Protein AF-A0A964XE95-F1 (afdb_monomer_lite)

Foldseek 3Di:
DWWQAPVQGIWAFPDDDPQWTFTQGPRPGTDIDGNVRIDDD

Sequence (41 aa):
QRVFHDKFGYGRVKTAEGTKLTVDFEKTGVKKVISTFLMGA

pLDDT: mean 93.01, std 6.87, range [55.88, 97.56]

Structure (mmCIF, N/CA/C/O backbone):
data_AF-A0A964XE95-F1
#
_entry.id   AF-A0A964XE95-F1
#
loop_
_atom_site.group_PDB
_atom_site.id
_atom_site.type_symbol
_atom_site.label_atom_id
_atom_site.label_alt_id
_atom_site.label_comp_id
_atom_site.label_asym_id
_atom_site.label_entity_id
_atom_site.label_seq_id
_atom_site.pdbx_PDB_ins_code
_atom_site.Cartn_x
_atom_site.Cartn_y
_atom_site.Cartn_z
_atom_site.occupancy
_atom_site.B_iso_or_equiv
_atom_site.auth_seq_id
_atom_site.auth_comp_id
_atom_site.auth_asym_id
_atom_site.auth_atom_id
_atom_site.pdbx_PDB_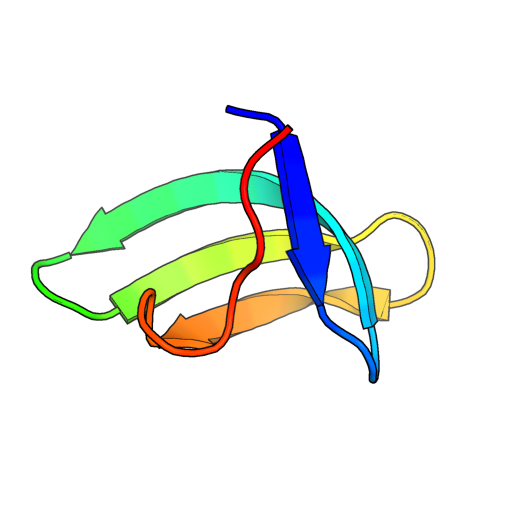model_num
ATOM 1 N N . GLN A 1 1 ? -2.456 -10.773 1.432 1.00 83.50 1 GLN A N 1
ATOM 2 C CA . GLN A 1 1 ? -3.062 -10.486 0.113 1.00 83.50 1 GLN A CA 1
ATOM 3 C C . GLN A 1 1 ? -2.089 -9.671 -0.727 1.00 83.50 1 GLN A C 1
ATOM 5 O O . GLN A 1 1 ? -1.492 -8.736 -0.188 1.00 83.50 1 GLN A O 1
ATOM 10 N N . ARG A 1 2 ? -1.867 -10.059 -1.990 1.00 91.50 2 ARG A N 1
ATOM 11 C CA . ARG A 1 2 ? -1.015 -9.310 -2.927 1.00 91.50 2 ARG A CA 1
ATOM 12 C C . ARG A 1 2 ? -1.887 -8.333 -3.713 1.00 91.50 2 ARG A C 1
ATOM 14 O O . ARG A 1 2 ? -3.023 -8.658 -4.031 1.00 91.50 2 ARG A O 1
ATOM 21 N N . VAL A 1 3 ? -1.369 -7.139 -3.956 1.00 94.69 3 VAL A N 1
ATOM 22 C CA . VAL A 1 3 ? -2.093 -6.035 -4.597 1.00 94.69 3 VAL A CA 1
ATOM 23 C C . VAL A 1 3 ? -1.185 -5.338 -5.593 1.00 94.69 3 VAL A C 1
ATOM 25 O O . VAL A 1 3 ? 0.039 -5.374 -5.447 1.00 94.69 3 VAL A O 1
ATOM 28 N N . PHE A 1 4 ? -1.785 -4.690 -6.581 1.00 94.75 4 PHE A N 1
ATOM 29 C CA . PHE A 1 4 ? -1.085 -3.823 -7.516 1.00 94.75 4 PHE A CA 1
ATOM 30 C C . PHE A 1 4 ? -1.621 -2.394 -7.416 1.00 94.75 4 PHE A C 1
ATOM 32 O O . PHE A 1 4 ? -2.831 -2.179 -7.349 1.00 94.75 4 PHE A O 1
ATOM 39 N N . HIS A 1 5 ? -0.711 -1.423 -7.409 1.00 95.00 5 HIS A N 1
ATOM 40 C CA . HIS A 1 5 ? -1.018 -0.002 -7.515 1.00 95.00 5 HIS A CA 1
ATOM 41 C C . HIS A 1 5 ? -0.227 0.581 -8.684 1.00 95.00 5 HIS A C 1
ATOM 43 O O . HIS A 1 5 ? 0.992 0.447 -8.701 1.00 95.00 5 HIS A O 1
ATOM 49 N N . ASP A 1 6 ? -0.877 1.303 -9.595 1.00 94.75 6 ASP A N 1
ATOM 50 C CA . ASP A 1 6 ? -0.248 1.846 -10.813 1.00 94.75 6 ASP A CA 1
ATOM 51 C C . ASP A 1 6 ? 1.067 2.605 -10.525 1.00 94.75 6 ASP A C 1
ATOM 53 O O . ASP A 1 6 ? 2.119 2.317 -11.088 1.00 94.75 6 ASP A O 1
ATOM 57 N N . LYS A 1 7 ? 1.046 3.475 -9.506 1.00 94.44 7 LYS A N 1
ATOM 58 C CA . LYS A 1 7 ? 2.221 4.255 -9.075 1.00 94.44 7 LYS A CA 1
ATOM 59 C C . LYS A 1 7 ? 3.305 3.482 -8.309 1.00 94.44 7 LYS A C 1
ATOM 61 O O . LYS A 1 7 ? 4.470 3.870 -8.347 1.00 94.44 7 LYS A O 1
ATOM 66 N N . PHE A 1 8 ? 2.931 2.469 -7.528 1.00 95.19 8 PHE A N 1
ATOM 67 C CA . PHE A 1 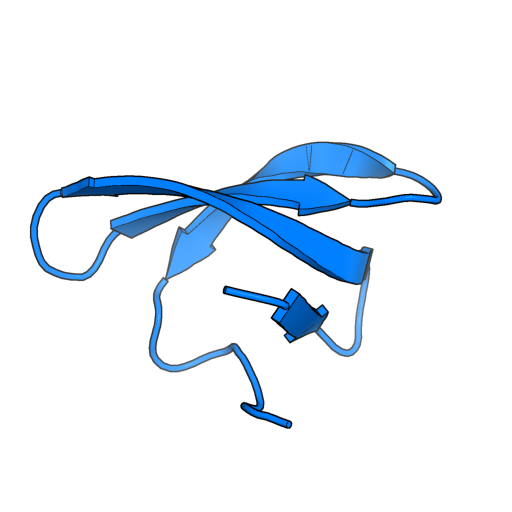8 ? 3.826 1.849 -6.533 1.00 95.19 8 PHE A CA 1
ATOM 68 C C . PHE A 1 8 ? 4.204 0.405 -6.889 1.00 95.19 8 PHE A C 1
ATOM 70 O O . PHE A 1 8 ? 5.100 -0.175 -6.277 1.00 95.19 8 PHE A O 1
ATOM 77 N N . GLY A 1 9 ? 3.566 -0.156 -7.916 1.00 95.06 9 GLY A N 1
ATOM 78 C CA . GLY A 1 9 ? 3.743 -1.525 -8.362 1.00 95.06 9 GLY A CA 1
ATOM 79 C C . GLY A 1 9 ? 3.071 -2.535 -7.437 1.00 95.06 9 GLY A C 1
ATOM 80 O O . GLY A 1 9 ? 2.032 -2.270 -6.825 1.00 95.06 9 GLY A O 1
ATOM 81 N N . TYR A 1 10 ? 3.674 -3.719 -7.360 1.00 96.81 10 TYR A N 1
ATOM 82 C CA . TYR A 1 10 ? 3.199 -4.798 -6.508 1.00 96.81 10 TYR A CA 1
ATOM 83 C C . TYR A 1 10 ? 3.529 -4.552 -5.039 1.00 96.81 10 TYR A C 1
ATOM 85 O O . TYR A 1 10 ? 4.595 -4.043 -4.686 1.00 96.81 10 TYR A O 1
ATOM 93 N N . GLY A 1 11 ? 2.606 -4.959 -4.174 1.00 96.00 11 GLY A N 1
ATOM 94 C CA . GLY A 1 11 ? 2.797 -4.916 -2.735 1.00 96.00 11 GLY A CA 1
ATOM 95 C C . GLY A 1 11 ? 1.992 -5.966 -1.986 1.00 96.00 11 GLY A C 1
ATOM 96 O O . GLY A 1 11 ? 1.133 -6.658 -2.541 1.00 96.00 11 GLY A O 1
ATOM 97 N N . ARG A 1 12 ? 2.282 -6.091 -0.690 1.00 96.06 12 ARG A N 1
ATOM 98 C CA . ARG A 1 12 ? 1.545 -6.943 0.249 1.00 96.06 12 ARG A CA 1
ATOM 99 C C . ARG A 1 12 ? 0.845 -6.091 1.295 1.00 96.06 12 ARG A C 1
ATOM 101 O O . ARG A 1 12 ? 1.472 -5.265 1.953 1.00 96.06 12 ARG A O 1
ATOM 108 N N . VAL A 1 13 ? -0.455 -6.313 1.469 1.00 94.69 13 VAL A N 1
ATOM 109 C CA . VAL A 1 13 ? -1.231 -5.657 2.531 1.00 94.69 13 VAL A CA 1
ATOM 110 C C . VAL A 1 13 ? -0.736 -6.164 3.889 1.00 94.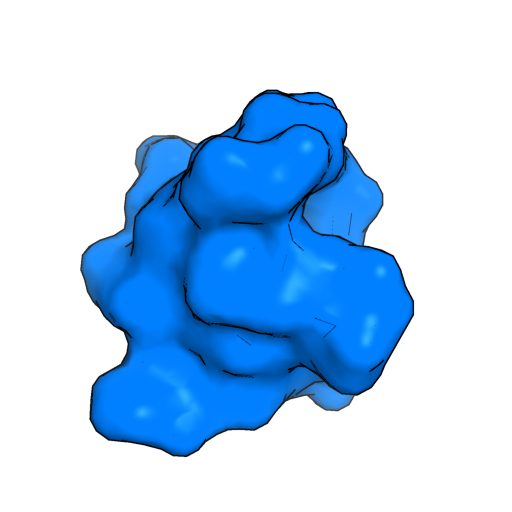69 13 VAL A C 1
ATOM 112 O O . VAL A 1 13 ? -0.739 -7.372 4.124 1.00 94.69 13 VAL A O 1
ATOM 115 N N . LYS A 1 14 ? -0.309 -5.246 4.762 1.00 95.88 14 LYS A N 1
ATOM 116 C CA . LYS A 1 14 ? 0.085 -5.514 6.154 1.00 95.88 14 LYS A CA 1
ATOM 117 C C . LYS A 1 14 ? -1.069 -5.298 7.124 1.00 95.88 14 LYS A C 1
ATOM 119 O O . LYS A 1 14 ? -1.296 -6.139 7.984 1.00 95.88 14 LYS A O 1
ATOM 124 N N . THR A 1 15 ? -1.790 -4.187 6.985 1.00 95.06 15 THR A N 1
ATOM 125 C CA . THR A 1 15 ? -2.953 -3.867 7.825 1.00 95.06 15 THR A CA 1
ATOM 126 C C . THR A 1 15 ? -4.075 -3.268 6.990 1.00 95.06 15 THR A C 1
ATOM 128 O O . THR A 1 15 ? -3.822 -2.644 5.954 1.00 95.06 15 THR A O 1
ATOM 131 N N . ALA A 1 16 ? -5.310 -3.460 7.449 1.00 94.00 16 ALA A N 1
ATOM 132 C CA . ALA A 1 16 ? -6.508 -2.892 6.853 1.00 94.00 16 ALA A CA 1
ATOM 133 C C . ALA A 1 16 ? -7.363 -2.233 7.940 1.00 94.00 16 ALA A C 1
ATOM 135 O O . ALA A 1 16 ? -7.715 -2.875 8.926 1.00 94.00 16 ALA A O 1
ATOM 136 N N . GLU A 1 17 ? -7.683 -0.956 7.755 1.00 93.44 17 GLU A N 1
ATOM 137 C CA . GLU A 1 17 ? -8.473 -0.135 8.673 1.00 93.44 17 GLU A CA 1
ATOM 138 C C . GLU A 1 17 ? -9.588 0.550 7.874 1.00 93.44 17 GLU A C 1
ATOM 140 O O . GLU A 1 17 ? -9.411 1.623 7.284 1.00 93.44 17 GLU A O 1
ATOM 145 N N . GLY A 1 18 ? -10.742 -0.115 7.799 1.00 92.38 18 GLY A N 1
ATOM 146 C CA . GLY A 1 18 ? -11.845 0.312 6.941 1.00 92.38 18 GLY A CA 1
ATOM 147 C C . GLY A 1 18 ? -11.412 0.351 5.475 1.00 92.38 18 GLY A C 1
ATOM 148 O O . GLY A 1 18 ? -11.039 -0.668 4.900 1.00 92.38 18 GLY A O 1
ATOM 149 N N . THR A 1 19 ? -11.437 1.537 4.865 1.00 93.44 19 THR A N 1
ATOM 150 C CA . THR A 1 19 ? -11.019 1.720 3.467 1.00 93.44 19 THR A CA 1
ATOM 151 C C . THR A 1 19 ? -9.517 1.945 3.303 1.00 93.44 19 THR A C 1
ATOM 153 O O . THR A 1 19 ? -9.028 1.867 2.174 1.00 93.44 19 THR A O 1
ATOM 156 N N . LYS A 1 20 ? -8.775 2.215 4.385 1.00 94.88 20 LYS A N 1
ATOM 157 C CA . LYS A 1 20 ? -7.334 2.492 4.351 1.00 94.88 20 LYS A CA 1
ATOM 158 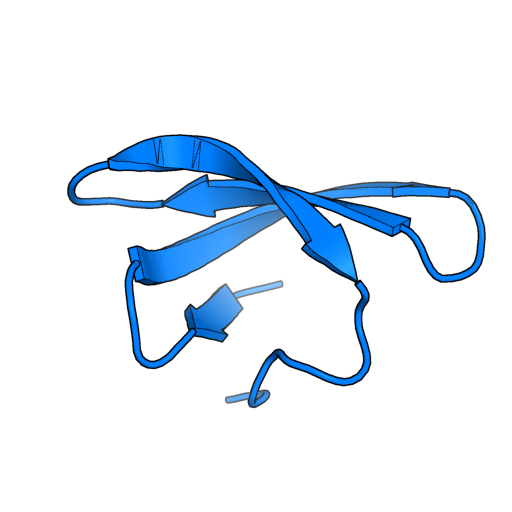C C . LYS A 1 20 ? -6.537 1.210 4.554 1.00 94.88 20 LYS A C 1
ATOM 160 O O . LYS A 1 20 ? -6.830 0.416 5.440 1.00 94.88 20 LYS A O 1
ATOM 165 N N . LEU A 1 21 ? -5.494 1.036 3.757 1.00 95.62 21 LEU A N 1
ATOM 166 C CA . LEU A 1 21 ? -4.605 -0.115 3.790 1.00 95.62 21 LEU A CA 1
ATOM 167 C C . LEU A 1 21 ? -3.169 0.350 3.984 1.00 95.62 21 LEU A C 1
ATOM 169 O O . LEU A 1 21 ? -2.713 1.273 3.308 1.00 95.62 21 LEU A O 1
ATOM 173 N N . THR A 1 22 ? -2.443 -0.328 4.864 1.00 97.00 22 THR A N 1
ATOM 174 C CA . THR A 1 22 ? -0.983 -0.234 4.915 1.00 97.00 22 THR A CA 1
ATOM 175 C C . THR A 1 22 ? -0.422 -1.339 4.035 1.00 97.00 22 THR A C 1
ATOM 177 O O . THR A 1 22 ? -0.595 -2.519 4.339 1.00 97.00 22 THR A O 1
ATOM 180 N N . VAL A 1 23 ? 0.234 -0.971 2.940 1.00 96.62 23 VAL A N 1
ATOM 181 C CA . VAL A 1 23 ? 0.780 -1.898 1.944 1.00 96.62 23 VAL A CA 1
ATOM 182 C C . VAL A 1 23 ? 2.290 -1.746 1.896 1.00 96.62 23 VAL A C 1
ATOM 184 O O . VAL A 1 23 ? 2.799 -0.633 1.813 1.00 96.62 23 VAL A O 1
ATOM 187 N N . ASP A 1 24 ? 3.002 -2.865 1.949 1.00 97.56 24 ASP A N 1
ATOM 188 C CA . ASP A 1 24 ? 4.444 -2.930 1.735 1.00 97.56 24 ASP A CA 1
ATOM 189 C C . ASP A 1 24 ? 4.722 -3.195 0.254 1.00 97.56 24 ASP A C 1
ATOM 191 O O . ASP A 1 24 ? 4.521 -4.314 -0.225 1.00 97.56 24 ASP A O 1
ATOM 195 N N . PHE A 1 25 ? 5.073 -2.139 -0.482 1.00 96.94 25 PHE A N 1
ATOM 196 C CA . PHE A 1 25 ? 5.347 -2.194 -1.915 1.00 96.94 25 PHE A CA 1
ATOM 197 C C . PHE A 1 25 ? 6.804 -2.561 -2.177 1.00 96.94 25 PHE A C 1
ATOM 199 O O . PHE A 1 25 ? 7.710 -1.986 -1.580 1.00 96.94 25 PHE A O 1
ATOM 206 N N . GLU A 1 26 ? 7.041 -3.452 -3.138 1.00 94.69 26 GLU A N 1
ATOM 207 C CA . GLU A 1 26 ? 8.372 -4.019 -3.396 1.00 94.69 26 GLU A CA 1
ATOM 208 C C . GLU A 1 26 ? 9.408 -2.957 -3.792 1.00 94.69 26 GLU A C 1
ATOM 210 O O . GLU A 1 26 ? 10.572 -3.056 -3.415 1.00 94.69 26 GLU A O 1
ATOM 215 N N . LYS A 1 27 ? 8.991 -1.919 -4.530 1.00 93.62 27 LYS A N 1
ATOM 216 C CA . LYS A 1 27 ? 9.892 -0.855 -5.007 1.00 93.62 27 LYS A CA 1
ATOM 217 C C . LYS A 1 27 ? 9.926 0.378 -4.112 1.00 93.62 27 LYS A C 1
ATOM 219 O O . LYS A 1 27 ? 10.935 1.071 -4.069 1.00 93.62 27 LYS A O 1
ATOM 224 N N . THR A 1 28 ? 8.817 0.697 -3.445 1.00 94.94 28 THR A N 1
ATOM 225 C CA . THR A 1 28 ? 8.650 1.982 -2.738 1.00 94.94 28 THR A CA 1
ATOM 226 C C . THR A 1 28 ? 8.489 1.842 -1.227 1.00 94.94 28 THR A C 1
ATOM 228 O O . THR A 1 28 ? 8.291 2.852 -0.546 1.00 94.94 28 THR A O 1
ATOM 231 N N . GLY A 1 29 ? 8.533 0.611 -0.714 1.00 95.88 29 GLY A N 1
ATOM 232 C CA . GLY A 1 29 ? 8.339 0.279 0.692 1.00 95.88 29 GLY A CA 1
ATOM 233 C C . GLY A 1 29 ? 6.908 0.507 1.179 1.00 95.88 29 GLY A C 1
ATOM 234 O O . GLY A 1 29 ? 5.946 0.527 0.406 1.00 95.88 29 GLY A O 1
ATOM 235 N N . VAL A 1 30 ? 6.771 0.700 2.490 1.00 96.88 30 VAL A N 1
ATOM 236 C CA . VAL A 1 30 ? 5.473 0.811 3.164 1.00 96.88 30 VAL A CA 1
ATOM 237 C C . VAL A 1 30 ? 4.765 2.127 2.822 1.00 96.88 30 VAL A C 1
ATOM 239 O O . VAL A 1 30 ? 5.306 3.217 3.020 1.00 96.88 30 VAL A O 1
ATOM 242 N N . LYS A 1 31 ? 3.517 2.037 2.355 1.00 96.94 31 LYS A N 1
ATOM 243 C CA . LYS A 1 31 ? 2.635 3.175 2.064 1.00 96.94 31 LYS A CA 1
ATOM 244 C C . LYS A 1 31 ? 1.238 2.939 2.628 1.00 96.94 31 LYS A C 1
ATOM 246 O O . LYS A 1 31 ? 0.761 1.808 2.688 1.00 96.94 31 LYS A O 1
ATOM 251 N N . LYS A 1 32 ? 0.560 4.030 2.987 1.00 96.12 32 LYS A N 1
ATOM 252 C CA . LYS A 1 32 ? -0.876 4.025 3.282 1.00 96.12 32 LYS A CA 1
ATOM 253 C C . LYS A 1 32 ? -1.644 4.422 2.026 1.00 96.12 32 LYS A C 1
ATOM 255 O O . LYS A 1 32 ? -1.376 5.476 1.457 1.00 96.12 32 LYS A O 1
ATOM 260 N N . VAL A 1 33 ? -2.572 3.577 1.598 1.00 95.12 33 VAL A N 1
ATOM 261 C CA . VAL A 1 33 ? -3.375 3.746 0.377 1.00 95.12 33 VAL A CA 1
ATOM 262 C C . VAL A 1 33 ? -4.843 3.454 0.671 1.00 95.12 33 VAL A C 1
ATOM 264 O O . VAL A 1 33 ? -5.165 2.878 1.707 1.00 95.12 33 VAL A O 1
ATOM 267 N N . ILE A 1 34 ? -5.744 3.857 -0.221 1.00 95.38 34 ILE A N 1
ATOM 268 C CA . ILE A 1 34 ? -7.164 3.505 -0.118 1.00 95.38 34 ILE A CA 1
ATOM 269 C C . ILE A 1 34 ? -7.409 2.272 -0.992 1.00 95.38 34 ILE A C 1
ATOM 271 O O . ILE A 1 34 ? -6.916 2.194 -2.116 1.00 95.38 34 ILE A O 1
ATOM 275 N N . SER A 1 35 ? -8.156 1.310 -0.458 1.00 91.69 35 SER A N 1
ATOM 276 C CA . SER A 1 35 ? -8.459 0.016 -1.087 1.00 91.69 35 SER A CA 1
ATOM 277 C C . SER A 1 35 ? -9.066 0.124 -2.488 1.00 91.69 35 SER A C 1
ATOM 279 O O . SER A 1 35 ? -8.765 -0.716 -3.328 1.00 91.69 35 SER A O 1
ATOM 281 N N . THR A 1 36 ? -9.836 1.176 -2.780 1.00 93.19 36 THR A N 1
ATOM 282 C CA . THR A 1 36 ? -10.429 1.428 -4.105 1.00 93.19 36 THR A CA 1
ATOM 283 C C . THR A 1 36 ? -9.412 1.713 -5.214 1.00 93.19 36 THR A C 1
ATOM 285 O O . THR A 1 36 ? -9.770 1.611 -6.381 1.00 93.19 36 THR A O 1
ATOM 288 N N . PHE A 1 37 ? -8.158 2.045 -4.884 1.00 91.06 37 PHE A N 1
ATOM 289 C CA . PHE A 1 37 ? -7.087 2.286 -5.865 1.00 91.06 37 PHE A CA 1
ATOM 290 C C . PHE A 1 37 ? -6.137 1.094 -6.040 1.00 91.06 37 PHE A C 1
ATOM 292 O O . PHE A 1 37 ? -5.073 1.233 -6.645 1.00 91.06 37 PHE A O 1
ATOM 299 N N . LEU A 1 38 ? -6.480 -0.069 -5.484 1.00 89.81 38 LEU A N 1
ATOM 300 C CA . LEU A 1 38 ? -5.704 -1.292 -5.643 1.00 89.81 38 LEU A CA 1
ATOM 301 C C . LEU A 1 38 ? -6.426 -2.261 -6.567 1.00 89.81 38 LEU A C 1
ATOM 303 O O . LEU A 1 38 ? -7.616 -2.516 -6.406 1.00 89.81 38 LEU A O 1
ATOM 307 N N . MET A 1 39 ? -5.679 -2.852 -7.493 1.00 88.50 39 MET A N 1
ATOM 308 C CA . MET A 1 39 ? -6.157 -3.990 -8.270 1.00 88.50 39 MET A CA 1
ATOM 309 C C . MET A 1 39 ? -5.772 -5.282 -7.544 1.00 88.50 39 MET A C 1
ATOM 311 O O . MET A 1 39 ? -4.632 -5.440 -7.088 1.00 88.5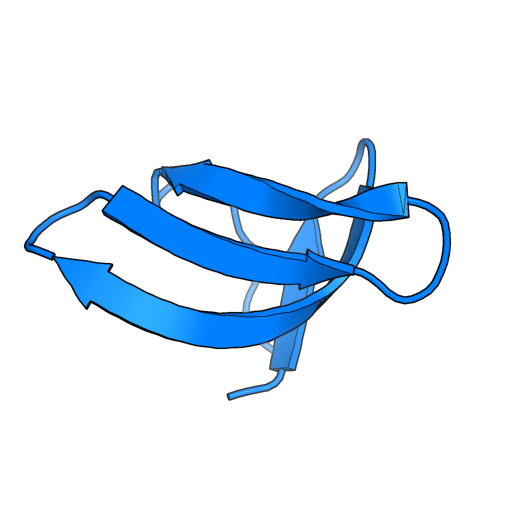0 39 MET A O 1
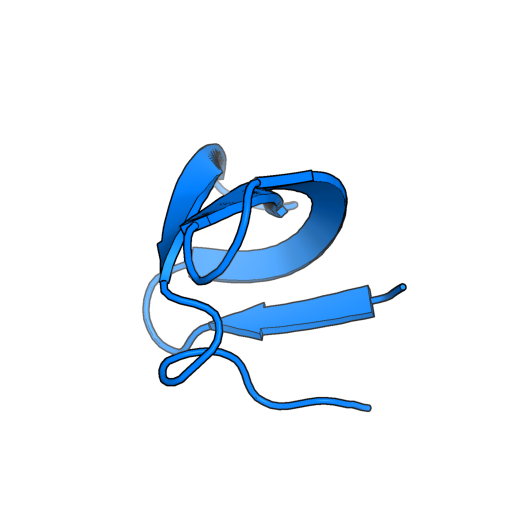ATOM 315 N N . GLY A 1 40 ? -6.747 -6.180 -7.393 1.00 78.50 40 GLY A N 1
ATOM 316 C CA . GLY A 1 40 ? -6.534 -7.527 -6.873 1.00 78.50 40 GLY A CA 1
ATOM 317 C C . GLY A 1 40 ? -5.978 -8.451 -7.954 1.00 78.50 40 GLY A C 1
ATOM 318 O O . GLY A 1 40 ? -6.339 -8.318 -9.122 1.00 78.50 40 GLY A O 1
ATOM 319 N N . ALA A 1 41 ? -5.110 -9.371 -7.542 1.00 55.88 41 ALA A N 1
ATOM 320 C CA . ALA A 1 41 ? -4.758 -10.571 -8.292 1.00 55.88 41 ALA A CA 1
ATOM 321 C C . ALA A 1 41 ? -5.294 -11.790 -7.538 1.00 55.88 41 ALA A C 1
ATOM 323 O O . ALA A 1 41 ? -5.276 -11.733 -6.281 1.00 55.88 41 ALA A O 1
#

Radius of gyration: 8.65 Å; chains: 1; bounding box: 22×15×20 Å

Secondary structure (DSSP, 8-state):
-EEEETTTEEEEEEEEETTEEEEEETTTEEEEEEGGG-EE-